Protein AF-A0AB36DX47-F1 (afdb_monomer_lite)

Secondary structure (DSSP, 8-state):
----------HHHHHHHHHHHHTHHHHHHHHHHHHHHHHHHHHHHHHHHHHHHHHHHHHHHHHHHHHHHHHHHHHHHHH-HHHHHHHHHHTT--PPPTTS------

pLDDT: mean 74.97, std 14.61, range [42.84, 96.81]

InterPro domains:
  IPR011922 Cell division protein FtsL [MF_00910] (22-104)
  IPR011922 Cell division protein FtsL [PF04999] (12-105)
  IPR011922 Cell division protein FtsL [PTHR37479] (7-105)
  IPR011922 Cell division protein FtsL [TIGR02209] (23-104)

Organism: NCBI:txid155515

Structure (mmCIF, N/CA/C/O backbone):
data_AF-A0AB36DX47-F1
#
_entry.id   AF-A0AB36DX47-F1
#
loop_
_atom_site.group_PDB
_atom_site.id
_atom_site.type_symbol
_atom_site.label_atom_id
_atom_site.label_alt_id
_atom_site.label_comp_id
_atom_site.label_asym_id
_atom_site.label_entity_id
_atom_site.label_seq_id
_atom_site.pdbx_PDB_ins_code
_atom_site.Cartn_x
_atom_site.Cartn_y
_atom_site.Cartn_z
_atom_site.occupancy
_atom_site.B_iso_or_equiv
_atom_site.auth_seq_id
_atom_site.auth_comp_id
_atom_site.auth_asym_id
_atom_site.auth_atom_id
_atom_site.pdbx_PDB_model_num
ATOM 1 N N . MET A 1 1 ? 40.721 2.674 -62.487 1.00 46.00 1 MET A N 1
ATOM 2 C CA . MET A 1 1 ? 40.738 2.827 -61.013 1.00 46.00 1 MET A CA 1
ATOM 3 C C . MET A 1 1 ? 40.134 4.190 -60.736 1.00 46.00 1 MET A C 1
ATOM 5 O O . MET A 1 1 ? 40.643 5.144 -61.284 1.00 46.00 1 MET A O 1
ATOM 9 N N . ILE A 1 2 ? 39.009 4.364 -60.055 1.00 42.84 2 ILE A N 1
ATOM 10 C CA . ILE A 1 2 ? 38.656 3.828 -58.741 1.00 42.84 2 ILE A CA 1
ATOM 11 C C . ILE A 1 2 ? 37.135 3.617 -58.729 1.00 42.84 2 ILE A C 1
ATOM 13 O O . ILE A 1 2 ? 36.371 4.556 -58.922 1.00 42.84 2 ILE A O 1
ATOM 17 N N . PHE A 1 3 ? 36.702 2.368 -58.562 1.00 49.97 3 PHE A N 1
ATOM 18 C CA . PHE A 1 3 ? 35.290 2.028 -58.406 1.00 49.97 3 PHE A CA 1
ATOM 19 C C . PHE A 1 3 ? 34.904 2.356 -56.963 1.00 49.97 3 PHE A C 1
ATOM 21 O O . PHE A 1 3 ? 35.453 1.778 -56.023 1.00 49.97 3 PHE A O 1
ATOM 28 N N . ASN A 1 4 ? 34.020 3.334 -56.805 1.00 53.47 4 ASN A N 1
ATOM 29 C CA . ASN A 1 4 ? 33.514 3.801 -55.526 1.00 53.47 4 ASN A CA 1
ATOM 30 C C . ASN A 1 4 ? 32.773 2.653 -54.818 1.00 53.47 4 ASN A C 1
ATOM 32 O O . ASN A 1 4 ? 31.690 2.247 -55.245 1.00 53.47 4 ASN A O 1
ATOM 36 N N . ARG A 1 5 ? 33.377 2.091 -53.765 1.00 54.94 5 ARG A N 1
ATOM 37 C CA . ARG A 1 5 ? 32.717 1.114 -52.897 1.00 54.94 5 ARG A CA 1
ATOM 38 C C . ARG A 1 5 ? 31.752 1.879 -52.000 1.00 54.94 5 ARG A C 1
ATOM 40 O O . ARG A 1 5 ? 32.125 2.338 -50.930 1.00 54.94 5 ARG A O 1
ATOM 47 N N . TYR A 1 6 ? 30.511 2.024 -52.450 1.00 58.28 6 TYR A N 1
ATOM 48 C CA . TYR A 1 6 ? 29.408 2.274 -51.532 1.00 58.28 6 TYR A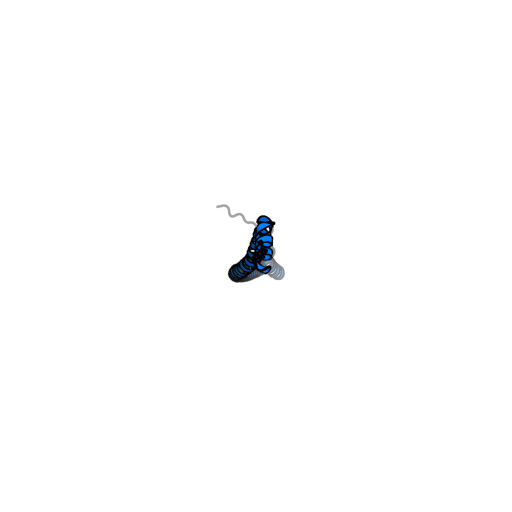 CA 1
ATOM 49 C C . TYR A 1 6 ? 29.246 1.017 -50.681 1.00 58.28 6 TYR A C 1
ATOM 51 O O . TYR A 1 6 ? 28.599 0.051 -51.095 1.00 58.28 6 TYR A O 1
ATOM 59 N N . ASP A 1 7 ? 29.888 1.015 -49.515 1.00 59.16 7 ASP A N 1
ATOM 60 C CA . ASP A 1 7 ? 29.566 0.075 -48.457 1.00 59.16 7 ASP A CA 1
ATOM 61 C C . ASP A 1 7 ? 28.063 0.186 -48.204 1.00 59.16 7 ASP A C 1
ATOM 63 O O . ASP A 1 7 ? 27.548 1.231 -47.799 1.00 59.16 7 ASP A O 1
ATOM 67 N N . ARG A 1 8 ? 27.335 -0.890 -48.515 1.00 62.41 8 ARG A N 1
ATOM 68 C CA . ARG A 1 8 ? 25.906 -1.014 -48.231 1.00 62.41 8 ARG A CA 1
ATOM 69 C C . ARG A 1 8 ? 25.727 -1.168 -46.725 1.00 62.41 8 ARG A C 1
ATOM 71 O O . ARG A 1 8 ? 25.380 -2.244 -46.244 1.00 62.41 8 ARG A O 1
ATOM 78 N N . TYR A 1 9 ? 25.978 -0.107 -45.971 1.00 62.22 9 TYR A N 1
ATOM 79 C CA . TYR A 1 9 ? 25.507 -0.028 -44.603 1.00 62.22 9 TYR A CA 1
ATOM 80 C C . TYR A 1 9 ? 23.981 0.089 -44.669 1.00 62.22 9 TYR A C 1
ATOM 82 O O . TYR A 1 9 ? 23.469 1.028 -45.285 1.00 62.22 9 TYR A O 1
ATOM 90 N N . PRO A 1 10 ? 23.222 -0.878 -44.123 1.00 76.06 10 PRO A N 1
ATOM 91 C CA . PRO A 1 10 ? 21.773 -0.774 -44.110 1.00 76.06 10 PRO A CA 1
ATOM 92 C C . PRO A 1 10 ? 21.395 0.482 -43.321 1.00 76.06 10 PRO A C 1
ATOM 94 O O . PRO A 1 10 ? 21.748 0.600 -42.152 1.00 76.06 10 PRO A O 1
ATOM 97 N N . LEU A 1 11 ? 20.680 1.410 -43.964 1.00 76.19 11 LEU A N 1
ATOM 98 C CA . LEU A 1 11 ? 20.259 2.703 -43.399 1.00 76.19 11 LEU A CA 1
ATOM 99 C C . LEU A 1 11 ? 19.578 2.549 -42.031 1.00 76.19 11 LEU A C 1
ATOM 101 O O . LEU A 1 11 ? 19.794 3.349 -41.129 1.00 76.19 11 LEU A O 1
ATOM 105 N N . TRP A 1 12 ? 18.828 1.458 -41.859 1.00 76.75 12 TRP A N 1
ATOM 106 C CA . TRP A 1 12 ? 18.234 1.049 -40.588 1.00 76.75 12 TRP A CA 1
ATOM 107 C C . TRP A 1 12 ? 19.245 1.005 -39.434 1.00 76.75 12 TRP A C 1
ATOM 109 O O . TRP A 1 12 ? 18.962 1.479 -38.341 1.00 76.75 12 TRP A O 1
ATOM 119 N N . ARG A 1 13 ? 20.438 0.458 -39.675 1.00 75.62 13 ARG A N 1
ATOM 120 C CA . ARG A 1 13 ? 21.467 0.284 -38.648 1.00 75.62 13 ARG A CA 1
ATOM 121 C C . ARG A 1 13 ? 22.070 1.620 -38.224 1.00 75.62 13 ARG A C 1
ATOM 123 O O . ARG A 1 13 ? 22.290 1.813 -37.042 1.00 75.62 13 ARG A O 1
ATOM 130 N N . ILE A 1 14 ? 22.234 2.551 -39.165 1.00 74.44 14 ILE A N 1
ATOM 131 C CA . ILE A 1 14 ? 22.712 3.910 -38.878 1.00 74.44 14 ILE A CA 1
ATOM 132 C C . ILE A 1 14 ? 21.674 4.673 -38.052 1.00 74.44 14 ILE A C 1
ATOM 134 O O . 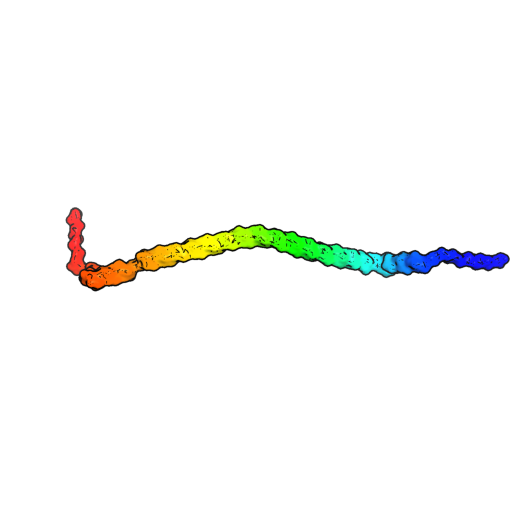ILE A 1 14 ? 22.040 5.297 -37.073 1.00 74.44 14 ILE A O 1
ATOM 138 N N . ILE A 1 15 ? 20.384 4.576 -38.385 1.00 74.94 15 ILE A N 1
ATOM 139 C CA . ILE A 1 15 ? 19.317 5.247 -37.621 1.00 74.94 15 ILE A CA 1
ATOM 140 C C . ILE A 1 15 ? 19.241 4.705 -36.188 1.00 74.94 15 ILE A C 1
ATOM 142 O O . ILE A 1 15 ? 19.097 5.476 -35.242 1.00 74.94 15 ILE A O 1
ATOM 146 N N . VAL A 1 16 ? 19.348 3.384 -36.017 1.00 75.25 16 VAL A N 1
ATOM 147 C CA . VAL A 1 16 ? 19.371 2.765 -34.685 1.00 75.25 16 VAL A CA 1
ATOM 148 C C . VAL A 1 16 ? 20.621 3.192 -33.917 1.00 75.25 16 VAL A C 1
ATOM 150 O O . VAL A 1 16 ? 20.498 3.625 -32.775 1.00 75.25 16 VAL A O 1
ATOM 153 N N . ASP A 1 17 ? 21.802 3.136 -34.531 1.00 75.56 17 ASP A N 1
ATOM 154 C CA . ASP A 1 17 ? 23.043 3.548 -33.871 1.00 75.56 17 ASP A CA 1
ATOM 155 C C . ASP A 1 17 ? 23.021 5.040 -33.502 1.00 75.56 17 ASP A C 1
ATOM 157 O O . ASP A 1 17 ? 23.451 5.386 -32.406 1.00 75.56 17 ASP A O 1
ATOM 161 N N . ASP A 1 18 ? 22.447 5.908 -34.339 1.00 72.38 18 ASP A N 1
ATOM 162 C CA . ASP A 1 18 ? 22.362 7.355 -34.105 1.00 72.38 18 ASP A CA 1
ATOM 163 C C . ASP A 1 18 ? 21.346 7.703 -33.000 1.00 72.38 18 ASP A C 1
ATOM 165 O O . ASP A 1 18 ? 21.633 8.520 -32.129 1.00 72.38 18 ASP A O 1
ATOM 169 N N . ILE A 1 19 ? 20.204 7.003 -32.917 1.00 71.12 19 ILE A N 1
ATOM 170 C CA . ILE A 1 19 ? 19.264 7.125 -31.780 1.00 71.12 19 ILE A CA 1
ATOM 171 C C . ILE A 1 19 ? 19.939 6.729 -30.458 1.00 71.12 19 ILE A C 1
ATOM 173 O O . ILE A 1 19 ? 19.699 7.352 -29.420 1.00 71.12 19 ILE A O 1
ATOM 177 N N . PHE A 1 20 ? 20.785 5.699 -30.482 1.00 71.44 20 PHE A N 1
ATOM 178 C CA . PHE A 1 20 ? 21.503 5.229 -29.298 1.00 71.44 20 PHE A CA 1
ATOM 179 C C . PHE A 1 20 ? 22.746 6.082 -28.968 1.00 71.44 20 PHE A C 1
ATOM 181 O O . PHE A 1 20 ? 23.098 6.200 -27.790 1.00 71.44 20 PHE A O 1
ATOM 188 N N . GLN A 1 21 ? 23.403 6.695 -29.962 1.00 69.19 21 GLN A N 1
ATOM 189 C CA . GLN A 1 21 ? 24.602 7.528 -29.780 1.00 69.19 21 GLN A CA 1
ATOM 190 C C . GLN A 1 21 ? 24.296 8.994 -29.483 1.00 69.19 21 GLN A C 1
ATOM 192 O O . GLN A 1 21 ? 24.954 9.567 -28.612 1.00 69.19 21 GLN A O 1
ATOM 197 N N . ALA A 1 22 ? 23.310 9.599 -30.148 1.00 66.06 22 ALA A N 1
ATOM 198 C CA . ALA A 1 22 ? 23.059 11.036 -30.071 1.00 66.06 22 ALA A CA 1
ATOM 199 C C . ALA A 1 22 ? 22.664 11.503 -28.662 1.00 66.06 22 ALA A C 1
ATOM 201 O O . ALA A 1 22 ? 22.911 12.655 -28.312 1.00 66.06 22 ALA A O 1
ATOM 202 N N . ASN A 1 23 ? 22.063 10.634 -27.834 1.00 71.75 23 ASN A N 1
ATOM 203 C CA . ASN A 1 23 ? 21.699 11.006 -26.468 1.00 71.75 23 ASN A CA 1
ATOM 204 C C . ASN A 1 23 ? 21.498 9.799 -25.530 1.00 71.75 23 ASN A C 1
ATOM 206 O O . ASN A 1 23 ? 20.382 9.452 -25.131 1.00 71.75 23 ASN A O 1
ATOM 210 N N . LYS A 1 24 ? 22.613 9.192 -25.099 1.00 78.25 24 LYS A N 1
ATOM 211 C CA . LYS A 1 24 ? 22.645 8.113 -24.087 1.00 78.25 24 LYS A CA 1
ATOM 212 C C . LYS A 1 24 ? 21.822 8.438 -22.826 1.00 78.25 24 LYS A C 1
ATOM 214 O O . LYS A 1 24 ? 21.237 7.547 -22.214 1.00 78.25 24 LYS A O 1
ATOM 219 N N . THR A 1 25 ? 21.756 9.714 -22.450 1.00 79.31 25 THR A N 1
ATOM 220 C CA . THR A 1 25 ? 20.957 10.237 -21.329 1.00 79.31 25 THR A CA 1
ATOM 221 C C . THR A 1 25 ? 19.452 10.138 -21.575 1.00 79.31 25 THR A C 1
ATOM 223 O O . THR A 1 25 ? 18.726 9.677 -20.698 1.00 79.31 25 THR A O 1
ATOM 226 N N . VAL A 1 26 ? 18.975 10.517 -22.764 1.00 84.38 26 VAL A N 1
ATOM 227 C CA . VAL A 1 26 ? 17.548 10.450 -23.127 1.00 84.38 26 VAL A CA 1
ATOM 228 C C . VAL A 1 26 ? 17.082 9.002 -23.184 1.00 84.38 26 VAL A C 1
ATOM 230 O O . VAL A 1 26 ? 16.009 8.686 -22.677 1.00 84.38 26 VAL A O 1
ATOM 233 N N . MET A 1 27 ? 17.905 8.101 -23.724 1.00 83.94 27 MET A N 1
ATOM 234 C CA . MET A 1 27 ? 17.562 6.682 -23.766 1.00 83.94 27 MET A CA 1
ATOM 235 C C . MET A 1 27 ? 17.452 6.075 -22.357 1.00 83.94 27 MET A C 1
ATOM 237 O O . MET A 1 27 ? 16.510 5.338 -22.064 1.00 83.94 27 MET A O 1
ATOM 241 N N . LEU A 1 28 ? 18.374 6.436 -21.458 1.00 86.06 28 LEU A N 1
ATOM 242 C CA . LEU A 1 28 ? 18.331 6.016 -20.057 1.00 86.06 28 LEU A CA 1
ATOM 243 C C . LEU A 1 28 ? 17.084 6.554 -19.348 1.00 86.06 28 LEU A C 1
ATOM 245 O O . LEU A 1 28 ? 16.425 5.805 -18.631 1.00 86.06 28 LEU A O 1
ATOM 249 N N . LEU A 1 29 ? 16.728 7.821 -19.579 1.00 88.25 29 LEU A N 1
ATOM 250 C CA . LEU A 1 29 ? 15.504 8.419 -19.039 1.00 88.25 29 LEU A CA 1
ATOM 251 C C . LEU A 1 29 ? 14.243 7.713 -19.546 1.00 88.25 29 LEU A C 1
ATOM 253 O O . LEU A 1 29 ? 13.314 7.507 -18.772 1.00 88.25 29 LEU A O 1
ATOM 257 N N . LEU A 1 30 ? 14.219 7.297 -20.813 1.00 90.12 30 LEU A N 1
ATOM 258 C CA . LEU A 1 30 ? 13.096 6.559 -21.392 1.00 90.12 30 LEU A CA 1
ATOM 259 C C . LEU A 1 30 ? 12.926 5.198 -20.699 1.00 90.12 30 LEU A C 1
ATOM 261 O O . LEU A 1 30 ? 11.827 4.845 -20.274 1.00 90.12 30 LEU A O 1
ATOM 265 N N . ILE A 1 31 ? 14.025 4.468 -20.496 1.00 91.12 31 ILE A N 1
ATOM 266 C CA . ILE A 1 31 ? 14.009 3.201 -19.753 1.00 91.12 31 ILE A CA 1
ATOM 267 C C . ILE A 1 31 ? 13.580 3.431 -18.298 1.00 91.12 31 ILE A C 1
ATOM 269 O O . ILE A 1 31 ? 12.740 2.693 -17.783 1.00 91.12 31 ILE A O 1
ATOM 273 N N . ALA A 1 32 ? 14.101 4.470 -17.644 1.00 94.25 32 ALA A N 1
ATOM 274 C CA . ALA A 1 32 ? 13.711 4.826 -16.283 1.00 94.25 32 ALA A CA 1
ATOM 275 C C . ALA A 1 32 ? 12.207 5.131 -16.188 1.00 94.25 32 ALA A C 1
ATOM 277 O O . ALA A 1 32 ? 11.553 4.675 -15.255 1.00 94.25 32 ALA A O 1
ATOM 278 N N . LEU A 1 33 ? 11.637 5.827 -17.175 1.00 95.56 33 LEU A N 1
ATOM 279 C CA . LEU A 1 33 ? 10.207 6.122 -17.238 1.00 95.56 33 LEU A CA 1
ATOM 280 C C . LEU A 1 33 ? 9.361 4.847 -17.363 1.00 95.56 33 LEU A C 1
ATOM 282 O O . LEU A 1 33 ? 8.350 4.716 -16.675 1.00 95.56 33 LEU A O 1
ATOM 286 N N . LEU A 1 34 ? 9.792 3.884 -18.184 1.00 96.38 34 LEU A N 1
ATOM 287 C CA . LEU A 1 34 ? 9.127 2.580 -18.284 1.00 96.38 34 LEU A CA 1
ATOM 288 C C . LEU A 1 34 ? 9.177 1.815 -16.957 1.00 96.38 34 LEU A C 1
ATOM 290 O O . LEU A 1 34 ? 8.162 1.269 -16.523 1.00 96.38 34 LEU A O 1
ATOM 294 N N . ILE A 1 35 ? 10.333 1.815 -16.288 1.00 96.81 35 ILE A N 1
ATOM 295 C CA . ILE A 1 35 ? 10.489 1.190 -14.968 1.00 96.81 35 ILE A CA 1
ATOM 296 C C . ILE A 1 35 ? 9.560 1.856 -13.952 1.00 96.81 35 ILE A C 1
ATOM 298 O O . ILE A 1 35 ? 8.879 1.156 -13.205 1.00 96.81 35 ILE A O 1
ATOM 302 N N . ILE A 1 36 ? 9.493 3.190 -13.940 1.00 96.62 36 ILE A N 1
ATOM 303 C CA . ILE A 1 36 ? 8.605 3.945 -13.049 1.00 96.62 36 ILE A CA 1
ATOM 304 C C . ILE A 1 36 ? 7.146 3.568 -13.315 1.00 96.62 36 ILE A C 1
ATOM 306 O O . ILE A 1 36 ? 6.438 3.237 -12.370 1.00 96.62 36 ILE A O 1
ATOM 310 N N . ALA A 1 37 ? 6.711 3.530 -14.576 1.00 95.81 37 ALA A N 1
ATOM 311 C CA . ALA A 1 37 ? 5.336 3.181 -14.927 1.00 95.81 37 ALA A CA 1
ATOM 312 C C . ALA A 1 37 ? 4.941 1.779 -14.428 1.00 95.81 37 ALA A C 1
ATOM 314 O O . ALA A 1 37 ? 3.900 1.615 -13.789 1.00 95.81 37 ALA A O 1
ATOM 315 N N . VAL A 1 38 ? 5.791 0.773 -14.663 1.00 96.31 38 VAL A N 1
ATOM 316 C CA . VAL A 1 38 ? 5.549 -0.602 -14.190 1.00 96.31 38 VAL A CA 1
ATOM 317 C C . VAL A 1 38 ? 5.585 -0.673 -12.663 1.00 96.31 38 VAL A C 1
ATOM 319 O O . VAL A 1 38 ? 4.715 -1.295 -12.053 1.00 96.31 38 VAL A O 1
ATOM 322 N N . SER A 1 39 ? 6.554 -0.002 -12.039 1.00 95.12 39 SER A N 1
ATOM 323 C CA . SER A 1 39 ? 6.696 0.052 -10.583 1.00 95.12 39 SER A CA 1
ATOM 324 C C . SER A 1 39 ? 5.458 0.655 -9.919 1.00 95.12 39 SER A C 1
ATOM 326 O O . SER A 1 39 ? 4.938 0.087 -8.964 1.00 95.12 39 SER A O 1
ATOM 328 N N . THR A 1 40 ? 4.906 1.745 -10.457 1.00 94.75 40 THR A N 1
ATOM 329 C CA . THR A 1 40 ? 3.684 2.362 -9.923 1.00 94.75 40 THR A CA 1
ATOM 330 C C . THR A 1 40 ? 2.491 1.405 -9.963 1.00 94.75 40 THR A C 1
ATOM 332 O O . THR A 1 40 ? 1.751 1.309 -8.980 1.00 94.75 40 THR A O 1
ATOM 335 N N . ILE A 1 41 ? 2.315 0.655 -11.055 1.00 94.38 41 ILE A N 1
ATOM 336 C CA . ILE A 1 41 ? 1.249 -0.355 -11.164 1.00 94.38 41 ILE A CA 1
ATOM 337 C C . ILE A 1 41 ? 1.464 -1.465 -10.127 1.00 94.38 41 ILE A C 1
ATOM 339 O O . ILE A 1 41 ? 0.530 -1.846 -9.418 1.00 94.38 41 ILE A O 1
ATOM 343 N N . TRP A 1 42 ? 2.700 -1.945 -9.996 1.00 94.12 42 TRP A N 1
ATOM 344 C CA . TRP A 1 42 ? 3.059 -3.000 -9.052 1.00 94.12 42 TRP A CA 1
ATOM 345 C C . TRP A 1 42 ? 2.831 -2.584 -7.595 1.00 94.12 42 TRP A C 1
ATOM 347 O O . TRP A 1 42 ? 2.190 -3.308 -6.832 1.00 94.12 42 TRP A O 1
ATOM 357 N N . VAL A 1 43 ? 3.293 -1.388 -7.223 1.00 91.25 43 VAL A N 1
ATOM 358 C CA . VAL A 1 43 ? 3.072 -0.804 -5.895 1.00 91.25 43 VAL A CA 1
ATOM 359 C C . VAL A 1 43 ? 1.578 -0.665 -5.631 1.00 91.25 43 VAL A C 1
ATOM 361 O O . VAL A 1 43 ? 1.119 -1.094 -4.581 1.00 91.25 43 VAL A O 1
ATOM 364 N N . THR A 1 44 ? 0.792 -0.180 -6.595 1.00 90.56 44 THR A N 1
ATOM 365 C CA . THR A 1 44 ? -0.669 -0.061 -6.442 1.00 90.56 44 THR A CA 1
ATOM 366 C C . THR A 1 44 ? -1.326 -1.415 -6.157 1.00 90.56 44 THR A C 1
ATOM 368 O O . THR A 1 44 ? -2.206 -1.514 -5.298 1.00 90.56 44 THR A O 1
ATOM 371 N N . HIS A 1 45 ? -0.889 -2.474 -6.841 1.00 87.81 45 HIS A N 1
ATOM 372 C CA . HIS A 1 45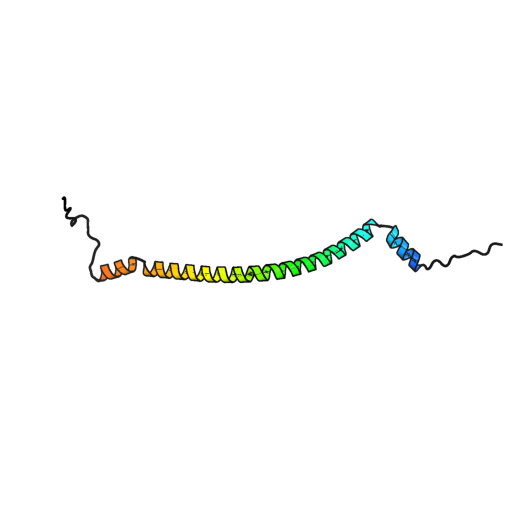 ? -1.398 -3.826 -6.625 1.00 87.81 45 HIS A CA 1
ATOM 373 C C . HIS A 1 45 ? -1.033 -4.366 -5.233 1.00 87.81 45 HIS A C 1
ATOM 375 O O . HIS A 1 45 ? -1.902 -4.866 -4.515 1.00 87.81 45 HIS A O 1
ATOM 381 N N . LEU A 1 46 ? 0.227 -4.205 -4.814 1.00 83.88 46 LEU A N 1
ATOM 382 C CA . LEU A 1 46 ? 0.686 -4.587 -3.475 1.00 83.88 46 LEU A CA 1
ATOM 383 C C . LEU A 1 46 ? -0.043 -3.810 -2.375 1.00 83.88 46 LEU A C 1
ATOM 385 O O . LEU A 1 46 ? -0.482 -4.400 -1.392 1.00 83.88 46 LEU A O 1
ATOM 389 N N . THR A 1 47 ? -0.217 -2.501 -2.554 1.00 81.00 47 THR A N 1
ATOM 390 C CA . THR A 1 47 ? -0.943 -1.645 -1.615 1.00 81.00 47 THR A CA 1
ATOM 391 C C . THR A 1 47 ? -2.401 -2.078 -1.500 1.00 81.00 47 THR A C 1
ATOM 393 O O . THR A 1 47 ? -2.910 -2.170 -0.389 1.00 81.00 47 THR A O 1
ATOM 396 N N . ARG A 1 48 ? -3.069 -2.427 -2.608 1.00 82.69 48 ARG A N 1
ATOM 397 C CA . ARG A 1 48 ? -4.452 -2.929 -2.571 1.00 82.69 48 ARG A CA 1
ATOM 398 C C . ARG A 1 48 ? -4.568 -4.256 -1.807 1.00 82.69 48 ARG A C 1
ATOM 400 O O . ARG A 1 48 ? -5.510 -4.415 -1.036 1.00 82.69 48 ARG A O 1
ATOM 407 N N . LEU A 1 49 ? -3.615 -5.172 -1.982 1.00 77.25 49 LEU A N 1
ATOM 408 C CA . LEU A 1 49 ? -3.572 -6.438 -1.239 1.00 77.25 49 LEU A CA 1
ATOM 409 C C . LEU A 1 49 ? -3.325 -6.213 0.260 1.00 77.25 49 LEU A C 1
ATOM 411 O O . LEU A 1 49 ? -4.092 -6.701 1.086 1.00 77.25 49 LEU A O 1
ATOM 415 N N . ALA A 1 50 ? -2.311 -5.416 0.605 1.00 75.19 50 ALA A N 1
ATOM 416 C CA . ALA A 1 50 ? -1.950 -5.130 1.994 1.00 75.19 50 ALA A CA 1
ATOM 417 C C . ALA A 1 50 ? -3.053 -4.366 2.750 1.00 75.19 50 ALA A C 1
ATOM 419 O O . ALA A 1 50 ? -3.302 -4.622 3.929 1.00 75.19 50 ALA A O 1
ATOM 420 N N . ILE A 1 51 ? -3.743 -3.443 2.071 1.00 74.12 51 ILE A N 1
ATOM 421 C CA . ILE A 1 51 ? -4.878 -2.705 2.637 1.00 74.12 51 ILE A CA 1
ATOM 422 C C . ILE A 1 51 ? -6.077 -3.632 2.860 1.00 74.12 51 ILE A C 1
ATOM 424 O O . ILE A 1 51 ? -6.775 -3.473 3.856 1.00 74.12 51 ILE A O 1
ATOM 428 N N . SER A 1 52 ? -6.315 -4.613 1.986 1.00 74.25 52 SER A N 1
ATOM 429 C CA . SER A 1 52 ? -7.453 -5.530 2.128 1.00 74.25 52 SER A CA 1
ATOM 430 C C . SER A 1 52 ? -7.404 -6.326 3.434 1.00 74.25 52 SER A C 1
ATOM 432 O O . SER A 1 52 ? -8.423 -6.449 4.109 1.00 74.25 52 SER A O 1
ATOM 434 N N . GLU A 1 53 ? -6.234 -6.840 3.810 1.00 71.56 53 GLU A N 1
ATOM 435 C CA . GLU A 1 53 ? -6.061 -7.611 5.049 1.00 71.56 53 GLU A CA 1
ATOM 436 C C . GLU A 1 53 ? -6.226 -6.722 6.291 1.00 71.56 53 GLU A C 1
ATOM 438 O O . GLU A 1 53 ? -6.951 -7.057 7.229 1.00 71.56 53 GLU A O 1
ATOM 443 N N . LYS A 1 54 ? -5.625 -5.526 6.268 1.00 71.94 54 LYS A N 1
ATOM 444 C CA . LYS A 1 54 ? -5.749 -4.543 7.355 1.00 71.94 54 LYS A CA 1
ATOM 445 C C . LYS A 1 54 ? -7.186 -4.049 7.529 1.00 71.94 54 LYS A C 1
ATOM 447 O O . LYS A 1 54 ? -7.640 -3.900 8.661 1.00 71.94 54 LYS A O 1
ATOM 452 N N . ASN A 1 55 ? -7.905 -3.837 6.430 1.00 73.12 55 ASN A N 1
ATOM 453 C CA . ASN A 1 55 ? -9.282 -3.352 6.448 1.00 73.12 55 ASN A CA 1
ATOM 454 C C . ASN A 1 55 ? -10.248 -4.351 7.084 1.00 73.12 55 ASN A C 1
ATOM 456 O O . ASN A 1 55 ? -11.169 -3.922 7.772 1.00 73.12 55 ASN A O 1
ATOM 460 N N . GLN A 1 56 ? -10.058 -5.658 6.884 1.00 76.75 56 GLN A N 1
ATOM 461 C CA . GLN A 1 56 ? -10.930 -6.669 7.491 1.00 76.75 56 GLN A CA 1
ATOM 462 C C . GLN A 1 56 ? -10.839 -6.633 9.017 1.00 76.75 56 GLN A C 1
ATOM 464 O O . GLN A 1 56 ? -11.855 -6.456 9.687 1.00 76.75 56 GLN A O 1
ATOM 469 N N . LEU A 1 57 ? -9.618 -6.680 9.557 1.00 81.12 57 LEU A N 1
ATOM 470 C CA . LEU A 1 57 ? -9.401 -6.607 11.002 1.00 81.12 57 LEU A CA 1
ATOM 471 C C . LEU A 1 57 ? -9.865 -5.261 11.581 1.00 81.12 57 LEU A C 1
ATOM 473 O O . LEU A 1 57 ? -10.440 -5.202 12.666 1.00 81.12 57 LEU A O 1
ATOM 477 N N . GLN A 1 58 ? -9.654 -4.168 10.843 1.00 80.62 58 GLN A N 1
ATOM 478 C CA . GLN A 1 58 ? -10.122 -2.849 11.258 1.00 80.62 58 GLN A CA 1
ATOM 479 C C . GLN A 1 58 ? -11.654 -2.750 11.268 1.00 80.62 58 GLN A C 1
ATOM 481 O O . GLN A 1 58 ? -12.207 -2.095 12.149 1.00 80.62 58 GLN A O 1
ATOM 486 N N . THR A 1 59 ? -12.335 -3.423 10.339 1.00 81.56 59 THR A N 1
ATOM 487 C CA . THR A 1 59 ? -13.803 -3.480 10.284 1.00 81.56 59 THR A CA 1
ATOM 488 C C . THR A 1 59 ? -14.363 -4.247 11.481 1.00 81.56 59 THR A C 1
ATOM 490 O O . THR A 1 59 ? -15.284 -3.768 12.137 1.00 81.56 59 THR A O 1
ATOM 493 N N . GLU A 1 60 ? -13.778 -5.399 11.816 1.00 86.19 60 GLU A N 1
ATOM 494 C CA . GLU A 1 60 ? -14.189 -6.194 12.980 1.00 86.19 60 GLU A CA 1
ATOM 495 C C . GLU A 1 60 ? -13.980 -5.425 14.292 1.00 86.19 60 GLU A C 1
ATOM 497 O O . GLU A 1 60 ? -14.882 -5.339 15.126 1.00 86.19 60 GLU A O 1
ATOM 502 N N . TYR A 1 61 ? -12.828 -4.766 14.438 1.00 90.75 61 TYR A N 1
ATOM 503 C CA . TYR A 1 61 ? -12.544 -3.921 15.597 1.00 90.75 61 TYR A CA 1
ATOM 504 C C . TYR A 1 61 ? -13.530 -2.747 15.732 1.00 90.75 61 TYR A C 1
ATOM 506 O O . TYR A 1 61 ? -13.929 -2.386 16.841 1.00 90.75 61 TYR A O 1
ATOM 514 N N . GLN A 1 62 ? -13.940 -2.135 14.618 1.00 89.12 62 GLN A N 1
ATOM 515 C CA . GLN A 1 62 ? -14.956 -1.077 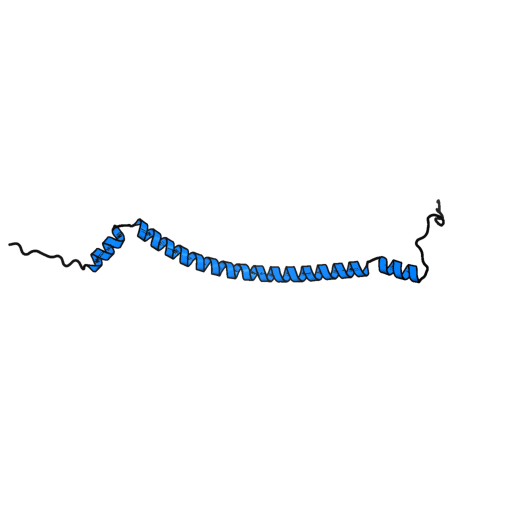14.623 1.00 89.12 62 GLN A CA 1
ATOM 516 C C . GLN A 1 62 ? -16.336 -1.607 15.027 1.00 89.12 62 GLN A C 1
ATOM 518 O O . GLN A 1 62 ? -17.020 -0.953 15.815 1.00 89.12 62 GLN A O 1
ATOM 523 N N . ALA A 1 63 ? -16.724 -2.789 14.541 1.00 91.12 63 ALA A N 1
ATOM 524 C CA . ALA A 1 63 ? -17.983 -3.425 14.919 1.00 91.12 63 ALA A CA 1
ATOM 525 C C . ALA A 1 63 ? -18.034 -3.716 16.427 1.00 91.12 63 ALA A C 1
ATOM 527 O O . ALA A 1 63 ? -18.987 -3.317 17.097 1.00 91.12 63 ALA A O 1
ATOM 528 N N . LEU A 1 64 ? -16.964 -4.298 16.979 1.00 93.44 64 LEU A N 1
ATOM 529 C CA . LEU A 1 64 ? -16.873 -4.600 18.409 1.00 93.44 64 LEU A CA 1
ATOM 530 C C . LEU A 1 64 ? -16.906 -3.332 19.276 1.00 93.44 64 LEU A C 1
ATOM 532 O O . LEU A 1 64 ? -17.570 -3.298 20.310 1.00 93.44 64 LEU A O 1
ATOM 536 N N . GLN A 1 65 ? -16.222 -2.262 18.858 1.00 93.12 65 GLN A N 1
ATOM 537 C CA . GLN A 1 65 ? -16.292 -0.980 19.568 1.00 93.12 65 GLN A CA 1
ATOM 538 C C . GLN A 1 65 ? -17.700 -0.383 19.556 1.00 93.12 65 GLN A C 1
ATOM 540 O O . GLN A 1 65 ? -18.125 0.178 20.565 1.00 93.12 65 GLN A O 1
ATOM 545 N N . SER A 1 66 ? -18.418 -0.496 18.436 1.00 91.06 66 SER A N 1
ATOM 546 C CA . SER A 1 66 ? -19.801 -0.026 18.342 1.00 91.06 66 SER A CA 1
ATOM 547 C C . SER A 1 66 ? -20.713 -0.789 19.302 1.00 91.06 66 SER A C 1
ATOM 549 O O . SER A 1 66 ? -21.545 -0.178 19.969 1.00 91.06 66 SER A O 1
ATOM 551 N N . GLU A 1 67 ? -20.547 -2.107 19.400 1.00 92.12 67 GLU A N 1
ATOM 552 C CA . GLU A 1 67 ? -21.307 -2.941 20.331 1.00 92.12 67 GLU A CA 1
ATOM 553 C C . GLU A 1 67 ? -20.983 -2.596 21.790 1.00 92.12 67 GLU A C 1
ATOM 555 O O . GLU A 1 67 ? -21.890 -2.367 22.589 1.00 92.12 67 GLU A O 1
ATOM 560 N N . ALA A 1 68 ? -19.699 -2.449 22.129 1.00 92.25 68 ALA A N 1
ATOM 561 C CA . ALA A 1 68 ? -19.275 -2.053 23.470 1.00 92.25 68 ALA A CA 1
ATOM 562 C C . ALA A 1 68 ? -19.799 -0.662 23.867 1.00 92.25 68 ALA A C 1
ATOM 564 O O . ALA A 1 68 ? -20.182 -0.446 25.019 1.00 92.25 68 ALA A O 1
ATOM 565 N N . LEU A 1 69 ? -19.831 0.285 22.923 1.00 94.38 69 LEU A N 1
ATOM 566 C CA . LEU A 1 69 ? -20.436 1.597 23.141 1.00 94.38 69 LEU A CA 1
ATOM 567 C C . LEU A 1 69 ? -21.938 1.460 23.412 1.00 94.38 69 LEU A C 1
ATOM 569 O O . LEU A 1 69 ? -22.435 2.057 24.362 1.00 94.38 69 LEU A O 1
ATOM 573 N N . ASN A 1 70 ? -22.644 0.665 22.606 1.00 93.69 70 ASN A N 1
ATOM 574 C CA . ASN A 1 70 ? -24.078 0.448 22.763 1.00 93.69 70 ASN A CA 1
ATOM 575 C C . ASN A 1 70 ? -24.416 -0.168 24.128 1.00 93.69 70 ASN A C 1
ATOM 577 O O . ASN A 1 70 ? -25.286 0.345 24.823 1.00 93.69 70 ASN A O 1
ATOM 581 N N . LEU A 1 71 ? -23.669 -1.190 24.553 1.00 91.06 71 LEU A N 1
ATOM 582 C CA . LEU A 1 71 ? -23.838 -1.811 25.869 1.00 91.06 71 LEU A CA 1
ATOM 583 C C . LEU A 1 71 ? -23.573 -0.825 27.007 1.00 91.06 71 LEU A C 1
ATOM 585 O O . LEU A 1 71 ? -24.339 -0.769 27.959 1.00 91.06 71 LEU A O 1
ATOM 589 N N . ARG A 1 72 ? -22.534 0.014 26.905 1.00 89.19 72 ARG A N 1
ATOM 590 C CA . ARG A 1 72 ? -22.288 1.057 27.916 1.00 89.19 72 ARG A CA 1
ATOM 591 C C . ARG A 1 72 ? -23.406 2.089 27.982 1.00 89.19 72 ARG A C 1
ATOM 593 O O . ARG A 1 72 ? -23.695 2.587 29.068 1.00 89.19 72 ARG A O 1
ATOM 600 N N . LEU A 1 73 ? -23.990 2.450 26.841 1.00 88.50 73 LEU A N 1
ATOM 601 C CA . LEU A 1 73 ? -25.133 3.359 26.802 1.00 88.50 73 LEU A CA 1
ATOM 602 C C . LEU A 1 73 ? -26.366 2.715 27.432 1.00 88.50 73 LEU A C 1
ATOM 604 O O . LEU A 1 73 ? -27.061 3.384 28.189 1.00 88.50 73 LEU A O 1
ATOM 608 N N . GLU A 1 74 ? -26.601 1.431 27.171 1.00 86.25 74 GLU A N 1
ATOM 609 C CA . GLU A 1 74 ? -27.671 0.661 27.804 1.00 86.25 74 GLU A CA 1
ATOM 610 C C . GLU A 1 74 ? -27.469 0.559 29.319 1.00 86.25 74 GLU A C 1
ATOM 612 O O . GLU A 1 74 ? -28.362 0.936 30.073 1.00 86.25 74 GLU A O 1
ATOM 617 N N . ASP A 1 75 ? -26.280 0.161 29.773 1.00 83.81 75 ASP A N 1
ATOM 618 C CA . ASP A 1 75 ? -25.929 0.115 31.195 1.00 83.81 75 ASP A CA 1
ATOM 619 C C . ASP A 1 75 ? -26.071 1.485 31.857 1.00 83.81 75 ASP A C 1
ATOM 621 O O . ASP A 1 75 ? -26.607 1.578 32.956 1.00 83.81 75 ASP A O 1
ATOM 625 N N . SER A 1 76 ? -25.637 2.567 31.203 1.00 81.00 76 SER A N 1
ATOM 626 C CA . SER A 1 76 ? -25.793 3.921 31.752 1.00 81.00 76 SER A CA 1
ATOM 627 C C . SER A 1 76 ? -27.266 4.326 31.824 1.00 81.00 76 SER A C 1
ATOM 629 O O . SER A 1 76 ? -27.694 4.864 32.837 1.00 81.00 76 SER A O 1
ATOM 631 N N . ALA A 1 77 ? -28.062 4.013 30.799 1.00 76.25 77 ALA A N 1
ATOM 632 C CA . ALA A 1 77 ? -29.498 4.291 30.782 1.00 76.25 77 ALA A CA 1
ATOM 633 C C . ALA A 1 77 ? -30.279 3.449 31.810 1.00 76.25 77 ALA A C 1
ATOM 635 O O . ALA A 1 77 ? -31.277 3.911 32.366 1.00 76.25 77 ALA A O 1
ATOM 636 N N . LEU A 1 78 ? -29.841 2.217 32.084 1.00 72.25 78 LEU A N 1
ATOM 637 C CA . LEU A 1 78 ? -30.413 1.353 33.121 1.00 72.25 78 LEU A CA 1
ATOM 638 C C . LEU A 1 78 ? -29.946 1.755 34.525 1.00 72.25 78 LEU A C 1
ATOM 640 O O . LEU A 1 78 ? -30.726 1.685 35.477 1.00 72.25 78 LEU A O 1
ATOM 644 N N . SER A 1 79 ? -28.688 2.180 34.651 1.00 65.88 79 SER A N 1
ATOM 645 C CA . SER A 1 79 ? -28.068 2.645 35.893 1.00 65.88 79 SER A CA 1
ATOM 646 C C . SER A 1 79 ? -28.424 4.093 36.231 1.00 65.88 79 SER A C 1
ATOM 648 O O . SER A 1 79 ? -28.081 4.548 37.330 1.00 65.88 79 SER A O 1
ATOM 650 N N . ASP A 1 80 ? -29.093 4.818 35.331 1.00 65.44 80 ASP A N 1
ATOM 651 C CA . ASP A 1 80 ? -29.548 6.179 35.573 1.00 65.44 80 ASP A CA 1
ATOM 652 C C . ASP A 1 80 ? -30.465 6.186 36.802 1.00 65.44 80 ASP A C 1
ATOM 654 O O . ASP A 1 80 ? -31.627 5.755 36.792 1.00 65.44 80 ASP A O 1
ATOM 658 N N . ARG A 1 81 ? -29.904 6.707 37.901 1.00 61.09 81 ARG A N 1
ATOM 659 C CA . ARG A 1 81 ? -30.557 6.887 39.205 1.00 61.09 81 ARG A CA 1
ATOM 660 C C . ARG A 1 81 ? -31.897 7.601 39.083 1.00 61.09 81 ARG A C 1
ATOM 662 O O . ARG A 1 81 ? -32.759 7.393 39.924 1.00 61.09 81 ARG A O 1
ATOM 669 N N . THR A 1 82 ? -32.115 8.352 38.008 1.00 61.31 82 THR A N 1
ATOM 670 C CA . THR A 1 82 ? -33.362 9.032 37.652 1.00 61.31 82 THR A CA 1
ATOM 671 C C . THR A 1 82 ? -34.567 8.093 37.594 1.00 61.31 82 THR A C 1
ATOM 673 O O . THR A 1 82 ? -35.674 8.500 37.945 1.00 61.31 82 THR A O 1
ATOM 676 N N . ARG A 1 83 ? -34.387 6.823 37.197 1.00 63.59 83 ARG A N 1
ATOM 677 C CA . ARG A 1 83 ? -35.485 5.842 37.191 1.00 63.59 83 ARG A CA 1
ATOM 678 C C . ARG A 1 83 ? -35.834 5.384 38.609 1.00 63.59 83 ARG A C 1
ATOM 680 O O . ARG A 1 83 ? -37.012 5.284 38.943 1.00 63.59 83 ARG A O 1
ATOM 687 N N . ILE A 1 84 ? -34.823 5.165 39.451 1.00 61.62 84 ILE A N 1
ATOM 688 C CA . ILE A 1 84 ? -35.000 4.822 40.870 1.00 61.62 84 ILE A CA 1
ATOM 689 C C . ILE A 1 84 ? -35.593 6.014 41.632 1.00 61.62 84 ILE A C 1
ATOM 691 O O . ILE A 1 84 ? -36.561 5.844 42.363 1.00 61.62 84 ILE A O 1
ATOM 695 N N . GLU A 1 85 ? -35.086 7.223 41.407 1.00 62.00 85 GLU A N 1
ATOM 696 C CA . GLU A 1 85 ? -35.596 8.468 41.989 1.00 62.00 85 GLU A CA 1
ATOM 697 C C . 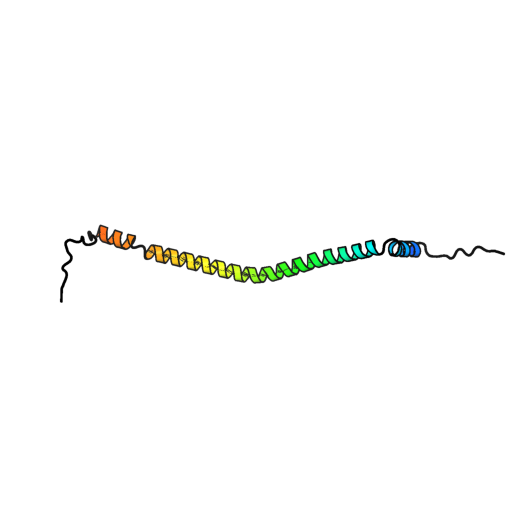GLU A 1 85 ? -37.014 8.791 41.502 1.00 62.00 85 GLU A C 1
ATOM 699 O O . GLU A 1 85 ? -37.846 9.243 42.284 1.00 62.00 85 GLU A O 1
ATOM 704 N N . GLY A 1 86 ? -37.332 8.510 40.236 1.00 65.88 86 GLY A N 1
ATOM 705 C CA . GLY A 1 86 ? -38.678 8.664 39.684 1.00 65.88 86 GLY A CA 1
ATOM 706 C C . GLY A 1 86 ? -39.691 7.714 40.326 1.00 65.88 86 GLY A C 1
ATOM 707 O O . GLY A 1 86 ? -40.776 8.149 40.714 1.00 65.88 86 GLY A O 1
ATOM 708 N N . ILE A 1 87 ? -39.323 6.440 40.501 1.00 66.69 87 ILE A N 1
ATOM 709 C CA . ILE A 1 87 ? -40.150 5.447 41.203 1.00 66.69 87 ILE A CA 1
ATOM 710 C C . ILE A 1 87 ? -40.266 5.802 42.693 1.00 66.69 87 ILE A C 1
ATOM 712 O O . ILE A 1 87 ? -41.365 5.763 43.243 1.00 66.69 87 ILE A O 1
ATOM 716 N N . ALA A 1 88 ? -39.174 6.219 43.340 1.00 64.12 88 ALA A N 1
ATOM 717 C CA . ALA A 1 88 ? -39.182 6.666 44.732 1.00 64.12 88 ALA A CA 1
ATOM 718 C C . ALA A 1 88 ? -40.115 7.869 44.932 1.00 64.12 88 ALA A C 1
ATOM 720 O O . ALA A 1 88 ? -40.943 7.859 45.839 1.00 64.12 88 ALA A O 1
ATOM 721 N N . LYS A 1 89 ? -40.076 8.847 44.022 1.00 64.06 89 LYS A N 1
ATOM 722 C CA . LYS A 1 89 ? -40.953 10.022 44.050 1.00 64.06 89 LYS A CA 1
ATOM 723 C C . LYS A 1 89 ? -42.422 9.672 43.799 1.00 64.06 89 LYS A C 1
ATOM 725 O O . LYS A 1 89 ? -43.292 10.251 44.443 1.00 64.06 89 LYS A O 1
ATOM 730 N N . GLN A 1 90 ? -42.715 8.713 42.914 1.00 68.19 90 GL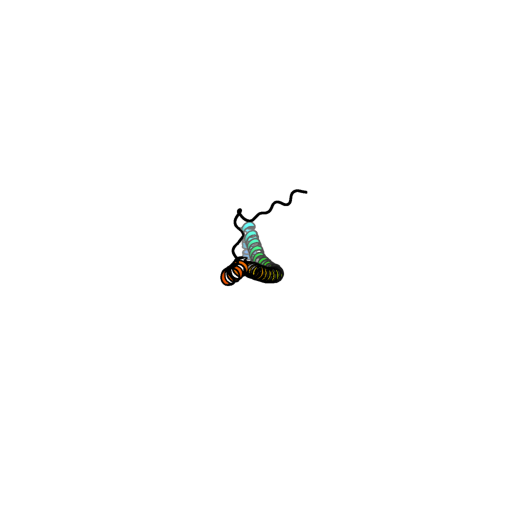N A N 1
ATOM 731 C CA . GLN A 1 90 ? -44.079 8.192 42.720 1.00 68.19 90 GLN A CA 1
ATOM 732 C C . GLN A 1 90 ? -44.601 7.427 43.944 1.00 68.19 90 GLN A C 1
ATOM 734 O O . GLN A 1 90 ? -45.797 7.464 44.220 1.00 68.19 90 GLN A O 1
ATOM 739 N N . LEU A 1 91 ? -43.712 6.775 44.696 1.00 69.69 91 LEU A N 1
ATOM 740 C CA . LEU A 1 91 ? -44.019 6.087 45.953 1.00 69.69 91 LEU A CA 1
ATOM 741 C C . LEU A 1 91 ? -43.985 7.016 47.183 1.00 69.69 91 LEU A C 1
ATOM 743 O O . LEU A 1 91 ? -44.159 6.544 48.303 1.00 69.69 91 LEU A O 1
ATOM 747 N N . GLY A 1 92 ? -43.770 8.324 46.998 1.00 62.06 92 GLY A N 1
ATOM 748 C CA . GLY A 1 92 ? -43.733 9.307 48.086 1.00 62.06 92 GLY A CA 1
ATOM 749 C C . GLY A 1 92 ? -42.470 9.262 48.956 1.00 62.06 92 GLY A C 1
ATOM 750 O O . GLY A 1 92 ? -42.450 9.867 50.024 1.00 62.06 92 GLY A O 1
ATOM 751 N N . MET A 1 93 ? -41.416 8.568 48.524 1.00 61.00 93 MET A N 1
ATOM 752 C CA . MET A 1 93 ? -40.126 8.526 49.212 1.00 61.00 93 MET A CA 1
ATOM 753 C C . MET A 1 93 ? -39.267 9.726 48.796 1.00 61.00 93 MET A C 1
ATOM 755 O O . MET A 1 93 ? -38.971 9.919 47.615 1.00 61.00 93 MET A O 1
ATOM 759 N N . GLN A 1 94 ? -38.861 10.531 49.777 1.00 61.19 94 GLN A N 1
ATOM 760 C CA . GLN A 1 94 ? -37.967 11.676 49.610 1.00 61.19 94 GLN A CA 1
ATOM 761 C C . GLN A 1 94 ? -36.631 11.386 50.303 1.00 61.19 94 GLN A C 1
ATOM 763 O O . GLN A 1 94 ? -36.614 10.768 51.365 1.00 61.19 94 GLN A O 1
ATOM 768 N N . SER A 1 95 ? -35.515 11.817 49.699 1.00 57.62 95 SER A N 1
ATOM 769 C CA . SER A 1 95 ? -34.195 11.735 50.338 1.00 57.62 95 SER A CA 1
ATOM 770 C C . SER A 1 95 ? -34.246 12.460 51.682 1.00 57.62 95 SER A C 1
ATOM 772 O O . SER A 1 95 ? -34.734 13.593 51.741 1.00 57.62 95 SER A O 1
ATOM 774 N N . THR A 1 96 ? -33.789 11.793 52.741 1.00 53.62 96 THR A N 1
ATOM 775 C CA . THR A 1 96 ? -33.863 12.284 54.121 1.00 53.62 96 THR A CA 1
ATOM 776 C C . THR A 1 96 ? -33.184 13.646 54.229 1.00 53.62 96 THR A C 1
ATOM 778 O O . THR A 1 96 ? -32.053 13.823 53.778 1.00 53.62 96 THR A O 1
ATOM 781 N N . GLN A 1 97 ? -33.912 14.622 54.770 1.00 56.47 97 GLN A N 1
ATOM 782 C CA . GLN A 1 97 ? -33.361 15.913 55.165 1.00 56.47 97 GLN A CA 1
ATOM 783 C C . GLN A 1 97 ? -32.560 15.730 56.461 1.00 56.47 97 GLN A C 1
ATOM 785 O O . GLN A 1 97 ? -32.854 14.837 57.252 1.00 56.47 97 GLN A O 1
ATOM 790 N N . ASP A 1 98 ? -31.571 16.599 56.651 1.00 55.41 98 ASP A N 1
ATOM 791 C CA . ASP A 1 98 ? -30.596 16.680 57.757 1.00 55.41 98 ASP A CA 1
ATOM 792 C C . ASP A 1 98 ? -31.219 16.751 59.179 1.00 55.41 98 ASP A C 1
ATOM 794 O O . ASP A 1 98 ? -30.513 16.863 60.173 1.00 55.41 98 ASP A O 1
ATOM 798 N N . ASP A 1 99 ? -32.553 16.692 59.310 1.00 53.31 99 ASP A N 1
ATOM 799 C CA . ASP A 1 99 ? -33.281 16.744 60.585 1.00 53.31 99 ASP A CA 1
ATOM 800 C C . ASP A 1 99 ? -33.604 15.363 61.196 1.00 53.31 99 ASP A C 1
ATOM 802 O O . ASP A 1 99 ? -34.094 15.307 62.326 1.00 53.31 99 ASP A O 1
ATOM 806 N N . GLN A 1 100 ? -33.323 14.255 60.490 1.00 51.72 100 GLN A N 1
ATOM 807 C CA . GLN A 1 100 ? -33.599 12.881 60.957 1.00 51.72 100 GLN A CA 1
ATOM 808 C C . GLN A 1 100 ? -32.346 12.011 61.159 1.00 51.72 100 GLN A C 1
ATOM 810 O O . GLN A 1 100 ? -32.459 10.790 61.297 1.00 51.72 100 GLN A O 1
ATOM 815 N N . GLU A 1 101 ? -31.147 12.597 61.203 1.00 46.44 101 GLU A N 1
ATOM 816 C CA . GLU A 1 101 ? -29.932 11.850 61.542 1.00 46.44 101 GLU A CA 1
ATOM 817 C C . GLU A 1 101 ? -29.813 11.655 63.062 1.00 46.44 101 GLU A C 1
ATOM 819 O O . GLU A 1 101 ? -29.431 12.555 63.810 1.00 46.44 101 GLU A O 1
ATOM 824 N N . VAL A 1 102 ? -30.119 10.447 63.545 1.00 60.09 102 VAL A N 1
ATOM 825 C CA . VAL A 1 102 ? -29.752 10.036 64.907 1.00 60.09 102 VAL A CA 1
ATOM 826 C C . VAL A 1 102 ? -28.328 9.486 64.869 1.00 60.09 102 VAL A C 1
ATOM 828 O O . VAL A 1 102 ? -28.103 8.329 64.513 1.00 60.09 102 VAL A O 1
ATOM 831 N N . LEU A 1 103 ? -27.360 10.329 65.237 1.00 56.66 103 LEU A N 1
ATOM 832 C CA . LEU A 1 103 ? -25.975 9.930 65.490 1.00 56.66 103 LEU A CA 1
ATOM 833 C C . LEU A 1 103 ? -25.931 8.967 66.682 1.00 56.66 103 LEU A C 1
ATOM 835 O O . LEU A 1 103 ? -26.072 9.371 67.837 1.00 56.66 103 LEU A O 1
ATOM 839 N N . ILE A 1 104 ? -25.729 7.681 66.399 1.00 55.66 104 ILE A N 1
ATOM 840 C CA . ILE A 1 104 ? -25.378 6.698 67.422 1.00 55.66 104 ILE A CA 1
ATOM 841 C C . ILE A 1 104 ? -23.887 6.881 67.705 1.00 55.66 104 ILE A C 1
ATOM 843 O O . ILE A 1 104 ? -23.038 6.521 66.894 1.00 55.66 104 ILE A O 1
ATOM 847 N N . ILE A 1 105 ? -23.590 7.498 68.842 1.00 51.62 105 ILE A N 1
ATOM 848 C CA . ILE A 1 105 ? -22.253 7.558 69.433 1.00 51.62 105 ILE A CA 1
ATOM 849 C C . ILE A 1 105 ? -22.072 6.314 70.310 1.00 51.62 105 ILE A C 1
ATOM 851 O O . ILE A 1 105 ? -22.818 6.139 71.274 1.00 51.62 105 ILE A O 1
ATOM 855 N N . GLU A 1 106 ? -21.124 5.450 69.933 1.00 46.09 106 GLU A N 1
ATOM 856 C CA . GLU A 1 106 ? -20.542 4.420 70.814 1.00 46.09 106 GLU A CA 1
ATOM 857 C C . GLU A 1 106 ? -19.575 5.041 71.830 1.00 46.09 106 GLU A C 1
ATOM 859 O O . GLU A 1 106 ? -18.820 5.969 71.447 1.00 46.09 106 GLU A O 1
#

Sequence (106 aa):
MIFNRYDRYPLWRIIVDDIFQANKTVMLLLIALLIIAVSTIWVTHLTRLAISEKNQLQTEYQALQSEALNLRLEDSALSDRTRIEGIAKQLGMQSTQDDQEVLIIE

Foldseek 3Di:
DDDDPPPCPPVVVVVVVCVCPVCVPVVVVVVVVVVVVVVVVVVVVVCVVVVVVVVVVVVVVVVVVVVVVVVVVVVCVVVVCCVVVVVCVVVVHDDDDPPPDDDDDD

Radius of gyration: 42.81 Å; chains: 1; bounding box: 85×24×132 Å